Protein AF-A0AAU6T4Z2-F1 (afdb_monomer)

Organism: NCBI:txid2920537

Solvent-accessible surface area (backbone atoms only — not comparable to full-atom values): 4189 Å² total; per-residue (Å²): 55,38,30,38,47,74,91,38,82,46,75,32,46,78,38,71,71,99,53,62,30,39,35,56,95,47,88,94,47,73,70,44,69,82,47,96,91,51,53,77,46,81,78,46,76,70,88,77,84,90,75,87,79,76,78,74,88,77,83,77,89,127

Structure (mmCIF, N/CA/C/O backbone):
data_AF-A0AAU6T4Z2-F1
#
_entry.id   AF-A0AAU6T4Z2-F1
#
loop_
_atom_site.group_PDB
_atom_site.id
_atom_site.type_symbol
_atom_site.label_atom_id
_atom_site.label_alt_id
_atom_site.label_comp_id
_atom_site.label_asym_id
_atom_site.label_entity_id
_atom_site.label_seq_id
_atom_site.pdbx_PDB_ins_code
_atom_site.Cartn_x
_atom_site.Cartn_y
_atom_site.Cartn_z
_atom_site.occupancy
_atom_site.B_iso_or_equiv
_atom_site.auth_seq_id
_atom_site.auth_comp_id
_atom_site.auth_asym_id
_atom_site.auth_atom_id
_atom_site.pdbx_PDB_model_num
ATOM 1 N N . MET A 1 1 ? 0.239 2.505 2.924 1.00 93.62 1 MET A N 1
ATOM 2 C CA . MET A 1 1 ? 1.586 3.078 2.713 1.00 93.62 1 MET A CA 1
ATOM 3 C C . MET A 1 1 ? 1.598 3.825 1.394 1.00 93.62 1 MET A C 1
ATOM 5 O O . MET A 1 1 ? 0.713 3.570 0.580 1.00 93.62 1 MET A O 1
ATOM 9 N N . ILE A 1 2 ? 2.547 4.740 1.218 1.00 95.88 2 ILE A N 1
ATOM 10 C CA . ILE A 1 2 ? 2.822 5.426 -0.049 1.00 95.88 2 ILE A CA 1
ATOM 11 C C . ILE A 1 2 ? 4.130 4.857 -0.599 1.00 95.88 2 ILE A C 1
ATOM 13 O O . ILE A 1 2 ? 5.109 4.773 0.147 1.00 95.88 2 ILE A O 1
ATOM 17 N N . ALA A 1 3 ? 4.138 4.469 -1.873 1.00 95.81 3 ALA A N 1
ATOM 18 C CA . ALA A 1 3 ? 5.318 3.926 -2.539 1.00 95.81 3 ALA A CA 1
ATOM 19 C C . ALA A 1 3 ? 5.446 4.382 -3.991 1.00 95.81 3 ALA A C 1
ATOM 21 O O . ALA A 1 3 ? 4.447 4.742 -4.618 1.00 95.81 3 ALA A O 1
ATOM 22 N N . LEU A 1 4 ? 6.669 4.290 -4.513 1.00 96.25 4 LEU A N 1
ATOM 23 C CA . LEU A 1 4 ? 6.949 4.239 -5.941 1.00 96.25 4 LEU A CA 1
ATOM 24 C C . LEU A 1 4 ? 7.030 2.776 -6.360 1.00 96.25 4 LEU A C 1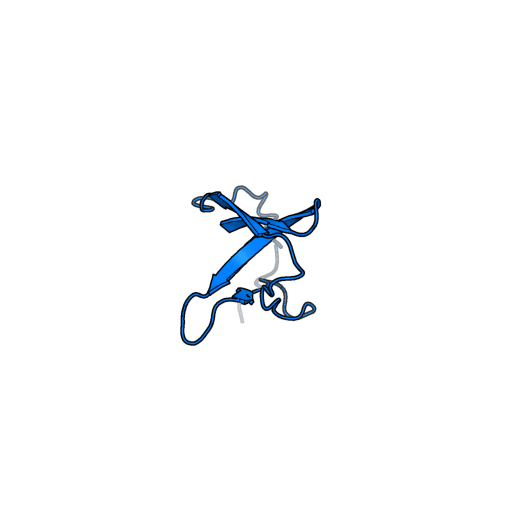
ATOM 26 O O . LEU A 1 4 ? 7.757 1.995 -5.749 1.00 96.25 4 LEU A O 1
ATOM 30 N N . LEU A 1 5 ? 6.277 2.421 -7.390 1.00 94.44 5 LEU A N 1
ATOM 31 C CA . LEU A 1 5 ? 6.261 1.105 -8.001 1.00 94.44 5 LEU A CA 1
ATOM 32 C C . LEU A 1 5 ? 6.538 1.279 -9.493 1.00 94.44 5 LEU A C 1
ATOM 34 O O . LEU A 1 5 ? 5.711 1.865 -10.189 1.00 94.44 5 LEU A O 1
ATOM 38 N N . ASP A 1 6 ? 7.702 0.829 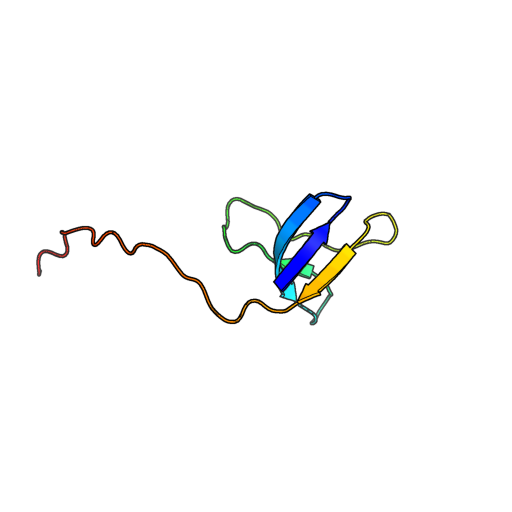-9.965 1.00 93.12 6 ASP A N 1
ATOM 39 C CA . ASP A 1 6 ? 8.135 0.965 -11.368 1.00 93.12 6 ASP A CA 1
ATOM 40 C C . ASP A 1 6 ? 7.959 2.386 -11.932 1.00 93.12 6 ASP A C 1
ATOM 42 O O . ASP A 1 6 ? 7.407 2.612 -13.007 1.00 93.12 6 ASP A O 1
ATOM 46 N N . GLY A 1 7 ? 8.410 3.374 -11.154 1.00 92.00 7 GLY A N 1
ATOM 47 C CA . GLY A 1 7 ? 8.344 4.796 -11.504 1.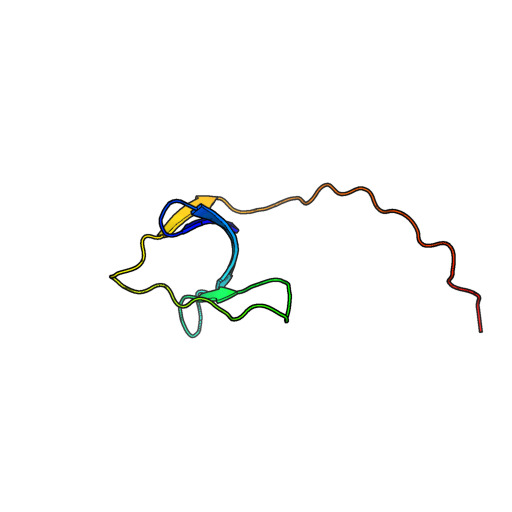00 92.00 7 GLY A CA 1
ATOM 48 C C . GLY A 1 7 ? 6.970 5.451 -11.309 1.00 92.00 7 GLY A C 1
ATOM 49 O O . GLY A 1 7 ? 6.853 6.666 -11.460 1.00 92.00 7 GLY A O 1
ATOM 50 N N . GLY A 1 8 ? 5.935 4.689 -10.938 1.00 95.00 8 GLY A N 1
ATOM 51 C CA . GLY A 1 8 ? 4.587 5.191 -10.671 1.00 95.00 8 GLY A CA 1
ATOM 52 C C . GLY A 1 8 ? 4.248 5.247 -9.182 1.00 95.00 8 GLY A C 1
ATOM 53 O O . GLY A 1 8 ? 4.487 4.299 -8.437 1.00 95.00 8 GLY A O 1
ATOM 54 N N . PHE A 1 9 ? 3.635 6.341 -8.723 1.00 96.00 9 PHE A N 1
ATOM 55 C CA . PHE A 1 9 ? 3.158 6.427 -7.341 1.00 96.00 9 PHE A CA 1
ATOM 56 C C . PHE A 1 9 ? 1.947 5.522 -7.094 1.00 96.00 9 PHE A C 1
ATOM 58 O O . PHE A 1 9 ? 1.014 5.457 -7.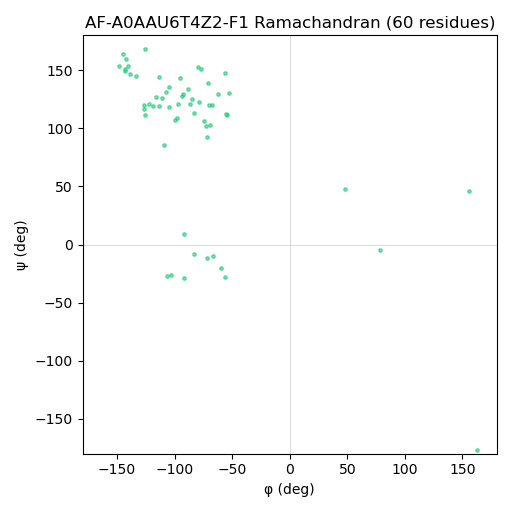895 1.00 96.00 9 PHE A O 1
ATOM 65 N N . THR A 1 10 ? 1.926 4.862 -5.934 1.00 95.62 10 THR A N 1
ATOM 66 C CA . THR A 1 10 ? 0.811 4.013 -5.513 1.00 95.62 10 THR A CA 1
ATOM 67 C C . THR A 1 10 ? 0.530 4.101 -4.015 1.00 95.62 10 THR A C 1
ATOM 69 O O . THR A 1 10 ? 1.424 4.319 -3.193 1.00 95.62 10 THR A O 1
ATOM 72 N N . VAL A 1 11 ? -0.738 3.884 -3.654 1.00 97.00 11 VAL A N 1
ATOM 73 C CA . VAL A 1 11 ? -1.192 3.703 -2.271 1.00 97.00 11 VAL A CA 1
ATOM 74 C C . VAL A 1 11 ? -1.813 2.318 -2.143 1.00 97.00 11 VAL A C 1
ATOM 76 O O . VAL A 1 11 ? -2.787 1.978 -2.817 1.00 97.00 11 VAL A O 1
ATOM 79 N N . LYS A 1 12 ? -1.220 1.503 -1.273 1.00 96.81 12 LYS A N 1
ATOM 80 C CA . LYS A 1 12 ? -1.599 0.108 -1.006 1.00 96.81 12 LYS A CA 1
ATOM 81 C C . LYS A 1 12 ? -1.391 -0.210 0.472 1.00 96.81 12 LYS A C 1
ATOM 83 O O . LYS A 1 12 ? -0.675 0.507 1.183 1.00 96.81 12 LYS A O 1
ATOM 88 N N . THR A 1 13 ? -1.976 -1.304 0.937 1.00 97.12 13 THR A N 1
ATOM 89 C CA . THR A 1 13 ? -1.638 -1.876 2.245 1.00 97.12 13 THR A CA 1
ATOM 90 C C . THR A 1 13 ? -0.425 -2.784 2.087 1.00 97.12 13 THR A C 1
ATOM 92 O O . THR A 1 13 ? -0.442 -3.692 1.260 1.00 97.12 13 THR A O 1
ATOM 95 N N . LEU A 1 14 ? 0.629 -2.550 2.871 1.00 96.88 14 LEU A N 1
ATOM 96 C CA . LEU A 1 14 ? 1.813 -3.409 2.885 1.00 96.88 14 LEU A CA 1
ATOM 97 C C . LEU A 1 14 ? 1.565 -4.602 3.807 1.00 96.88 14 LEU A C 1
ATOM 99 O O . LEU A 1 14 ? 1.442 -4.442 5.019 1.00 96.88 14 LEU A O 1
ATOM 103 N N . GLN A 1 15 ? 1.496 -5.795 3.232 1.00 97.31 15 GLN A N 1
ATOM 104 C CA . GLN A 1 15 ? 1.467 -7.050 3.968 1.00 97.31 15 GLN A CA 1
ATOM 105 C C . GLN A 1 15 ? 2.897 -7.569 4.110 1.00 97.31 15 GLN A C 1
ATOM 107 O O . GLN A 1 15 ? 3.589 -7.696 3.108 1.00 97.31 15 GLN A O 1
ATOM 112 N N . LEU A 1 16 ? 3.316 -7.923 5.327 1.00 95.81 16 LEU A N 1
ATOM 113 C CA . LEU A 1 16 ? 4.638 -8.518 5.581 1.00 95.81 16 LEU A CA 1
ATOM 114 C C . LEU A 1 16 ? 4.578 -10.033 5.826 1.00 95.81 16 LEU A C 1
ATOM 116 O O . LEU A 1 16 ? 5.554 -10.737 5.589 1.00 95.81 16 LEU A O 1
ATOM 120 N N . LYS A 1 17 ? 3.438 -10.546 6.307 1.00 96.44 17 LYS A N 1
ATOM 121 C CA . LYS A 1 17 ? 3.248 -11.954 6.688 1.00 96.44 17 LYS A CA 1
ATOM 122 C C . LYS A 1 17 ? 1.937 -12.508 6.108 1.00 96.44 17 LYS A C 1
ATOM 124 O O . LYS A 1 17 ? 0.971 -11.755 6.016 1.00 96.44 17 LYS A O 1
ATOM 129 N N . PRO A 1 18 ? 1.882 -13.792 5.701 1.00 94.94 18 PRO A N 1
ATOM 130 C CA . PRO A 1 18 ? 2.995 -14.752 5.658 1.00 94.94 18 PRO A CA 1
ATOM 131 C C . PRO A 1 18 ? 4.010 -14.461 4.538 1.00 94.94 18 PRO A C 1
ATOM 133 O O . PRO A 1 18 ? 5.087 -15.039 4.524 1.00 94.94 18 PRO A O 1
ATOM 136 N N . ARG A 1 19 ? 3.676 -13.556 3.612 1.00 94.00 19 ARG A N 1
ATOM 137 C CA . ARG A 1 19 ? 4.540 -13.118 2.509 1.00 94.00 19 ARG A CA 1
ATOM 138 C C . ARG A 1 19 ? 4.407 -11.618 2.266 1.00 94.00 19 ARG A C 1
ATOM 140 O O . ARG A 1 19 ? 3.344 -11.055 2.552 1.00 94.00 19 ARG A O 1
ATOM 147 N N . LEU A 1 20 ? 5.457 -11.013 1.714 1.00 94.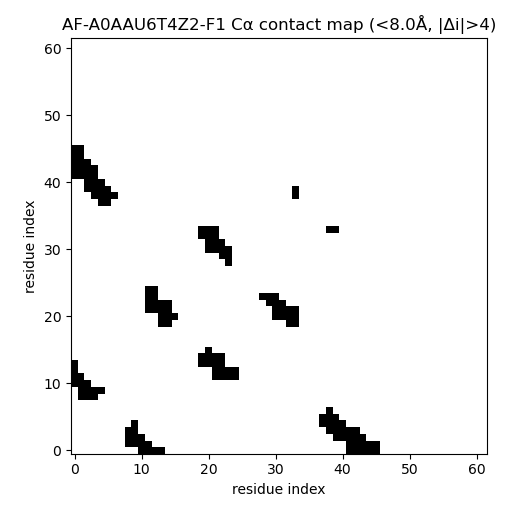56 20 LEU A N 1
ATOM 148 C CA . LEU A 1 20 ? 5.494 -9.606 1.323 1.00 94.56 20 LEU A CA 1
ATOM 149 C C . LEU A 1 20 ? 4.550 -9.350 0.141 1.00 94.56 20 LEU A C 1
ATOM 151 O O . LEU A 1 20 ? 4.738 -9.953 -0.910 1.00 94.56 20 LEU A O 1
ATOM 155 N N . ARG A 1 21 ? 3.546 -8.479 0.306 1.00 96.62 21 ARG A N 1
ATOM 156 C CA . ARG A 1 21 ? 2.603 -8.092 -0.764 1.00 96.62 21 ARG A CA 1
ATOM 157 C C . ARG A 1 21 ? 2.118 -6.657 -0.620 1.00 96.62 21 ARG A C 1
ATOM 159 O O . ARG A 1 21 ? 1.986 -6.152 0.492 1.00 96.62 21 ARG A O 1
ATOM 166 N N . LEU A 1 22 ? 1.746 -6.044 -1.737 1.00 97.00 22 LEU A N 1
ATOM 167 C CA . LEU A 1 22 ? 0.974 -4.807 -1.786 1.00 97.00 22 LEU A CA 1
ATOM 168 C C . LEU A 1 22 ? -0.491 -5.150 -2.0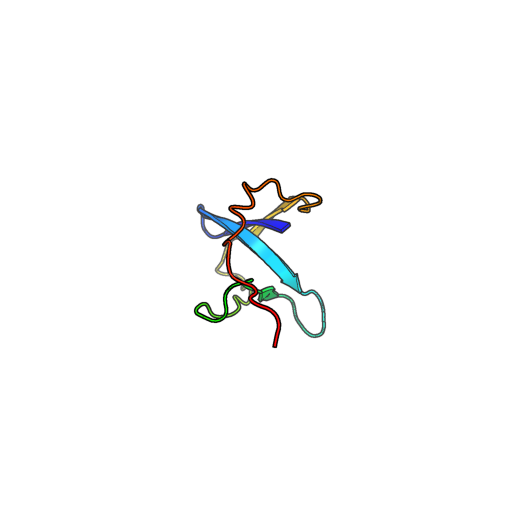68 1.00 97.00 22 LEU A C 1
ATOM 170 O O . LEU A 1 22 ? -0.858 -5.543 -3.176 1.00 97.00 22 LEU A O 1
ATOM 174 N N . LEU A 1 23 ? -1.339 -5.017 -1.052 1.00 97.69 23 LEU A N 1
ATOM 175 C CA . LEU A 1 23 ? -2.763 -5.321 -1.152 1.00 97.69 23 LEU A CA 1
ATOM 176 C C . LEU A 1 23 ? -3.551 -4.085 -1.617 1.00 97.69 23 LEU A C 1
ATOM 178 O O . LEU A 1 23 ? -3.347 -2.987 -1.081 1.00 97.69 23 LEU A O 1
ATOM 182 N N . PRO A 1 24 ? -4.469 -4.230 -2.587 1.00 97.31 24 PRO A N 1
ATOM 183 C CA . PRO A 1 24 ? -5.383 -3.165 -2.962 1.00 97.31 24 PRO A CA 1
ATOM 184 C C . PRO A 1 24 ? -6.519 -3.030 -1.944 1.00 97.31 24 PRO A C 1
ATOM 186 O O . PRO A 1 24 ? -6.949 -4.004 -1.335 1.00 97.31 24 PRO A O 1
ATOM 189 N N . ALA A 1 25 ? -7.049 -1.814 -1.815 1.00 95.50 25 ALA A N 1
ATOM 190 C CA . ALA A 1 25 ? -8.281 -1.541 -1.068 1.00 95.50 25 ALA A CA 1
ATOM 191 C C . ALA A 1 25 ? -9.544 -1.591 -1.958 1.00 95.50 25 ALA A C 1
ATOM 193 O O . ALA A 1 25 ? -10.626 -1.213 -1.523 1.00 95.50 25 ALA A O 1
ATOM 194 N N . ASN A 1 26 ? -9.407 -2.038 -3.211 1.00 95.12 26 ASN A N 1
ATOM 195 C CA . ASN A 1 26 ? -10.501 -2.236 -4.158 1.00 95.12 26 ASN A CA 1
ATOM 196 C C . ASN A 1 26 ? -10.426 -3.678 -4.706 1.00 95.12 26 ASN A C 1
ATOM 198 O O . ASN A 1 26 ? -9.412 -4.005 -5.328 1.00 95.12 26 ASN A O 1
ATOM 202 N N . PRO A 1 27 ? -11.468 -4.516 -4.515 1.00 94.25 27 PRO A N 1
ATOM 203 C CA . PRO A 1 27 ? -11.491 -5.911 -4.971 1.00 94.25 27 PRO A CA 1
ATOM 204 C C . PRO A 1 27 ? -11.336 -6.114 -6.482 1.00 94.25 27 PRO A C 1
ATOM 206 O O . PRO A 1 27 ? -10.958 -7.200 -6.905 1.00 94.25 27 PRO A O 1
ATOM 209 N N . ALA A 1 28 ? -11.601 -5.091 -7.300 1.00 97.44 28 ALA A N 1
ATOM 210 C CA . ALA A 1 28 ? -11.400 -5.161 -8.748 1.00 97.44 28 ALA A CA 1
ATOM 211 C C . ALA A 1 28 ? -9.917 -5.274 -9.158 1.00 97.44 28 ALA A C 1
ATOM 213 O O . ALA A 1 28 ? -9.616 -5.505 -10.325 1.00 97.44 28 ALA A O 1
ATOM 214 N N . PHE A 1 29 ? -8.987 -5.094 -8.216 1.00 96.12 29 PHE A N 1
ATOM 215 C CA . PHE A 1 29 ? -7.551 -5.154 -8.456 1.00 96.12 29 PHE A CA 1
ATOM 216 C C . PHE A 1 29 ? -6.935 -6.346 -7.727 1.00 96.12 29 PHE A C 1
ATOM 218 O O . PHE A 1 29 ? -7.316 -6.670 -6.602 1.00 96.12 29 PHE A O 1
ATOM 225 N N . ALA A 1 30 ? -5.936 -6.969 -8.349 1.00 96.44 30 ALA A N 1
ATOM 226 C CA . ALA A 1 30 ? -5.181 -8.054 -7.737 1.00 96.44 30 ALA A CA 1
ATOM 227 C C . ALA A 1 30 ? -4.106 -7.527 -6.757 1.00 96.44 30 ALA A C 1
ATOM 229 O O . ALA A 1 30 ? -3.601 -6.411 -6.929 1.00 96.44 30 ALA A O 1
ATOM 230 N N . PRO A 1 31 ? -3.727 -8.317 -5.735 1.00 96.69 31 PRO A N 1
ATOM 231 C CA . PRO A 1 31 ? -2.493 -8.111 -4.978 1.00 96.69 31 PRO A CA 1
ATOM 232 C C . PRO A 1 31 ? -1.256 -8.095 -5.878 1.00 96.69 31 PRO A C 1
ATOM 234 O O . PRO A 1 31 ? -1.208 -8.816 -6.871 1.00 96.69 31 PRO A O 1
ATOM 237 N N . ILE A 1 32 ? -0.249 -7.312 -5.493 1.00 95.56 32 ILE A N 1
ATOM 238 C CA . ILE A 1 32 ? 1.047 -7.263 -6.179 1.00 95.56 32 ILE A CA 1
ATOM 239 C C . ILE A 1 32 ? 2.098 -7.875 -5.257 1.00 95.56 32 ILE A C 1
ATOM 241 O O . ILE A 1 32 ? 2.249 -7.434 -4.115 1.00 95.56 32 ILE A O 1
ATOM 245 N N . ASP A 1 33 ? 2.825 -8.865 -5.762 1.00 95.00 33 ASP A N 1
ATOM 246 C CA . ASP A 1 33 ? 3.932 -9.516 -5.066 1.00 95.00 33 ASP A CA 1
ATOM 247 C C . ASP A 1 33 ? 5.236 -8.867 -5.572 1.00 95.00 33 ASP A C 1
ATOM 249 O O . ASP A 1 33 ? 5.581 -9.058 -6.740 1.00 95.00 33 ASP A O 1
ATOM 253 N N . PRO A 1 34 ? 5.948 -8.060 -4.757 1.00 90.69 34 PRO A N 1
ATOM 254 C CA . PRO A 1 34 ? 7.193 -7.436 -5.192 1.00 90.69 34 PRO A CA 1
ATOM 255 C C . PRO A 1 34 ? 8.234 -8.508 -5.524 1.00 90.69 34 PRO A C 1
ATOM 257 O O . PRO A 1 34 ? 8.485 -9.406 -4.718 1.00 90.69 34 PRO A O 1
ATOM 260 N N . CYS A 1 35 ? 8.846 -8.415 -6.699 1.00 87.19 35 CYS A N 1
ATOM 261 C CA . CYS A 1 35 ? 9.897 -9.321 -7.155 1.00 87.19 35 CYS A CA 1
ATOM 262 C C . CYS A 1 35 ? 11.142 -8.528 -7.575 1.00 87.19 35 CYS A C 1
ATOM 264 O O . CYS A 1 35 ? 11.090 -7.313 -7.715 1.00 87.19 35 CYS A O 1
ATOM 266 N N . MET A 1 36 ? 12.270 -9.212 -7.786 1.00 83.56 36 MET A N 1
ATOM 267 C CA . MET A 1 36 ? 13.563 -8.581 -8.115 1.00 83.56 36 MET A CA 1
ATOM 268 C C . MET A 1 36 ? 13.535 -7.674 -9.356 1.00 83.56 36 MET A C 1
ATOM 270 O O . MET A 1 36 ? 14.334 -6.749 -9.443 1.00 83.56 36 MET A O 1
ATOM 274 N N . SER A 1 37 ? 12.642 -7.929 -10.315 1.00 86.75 37 SER A N 1
ATOM 275 C CA . SER A 1 37 ? 12.512 -7.112 -11.528 1.00 86.75 37 SER A CA 1
ATOM 276 C C . SER A 1 37 ? 11.659 -5.858 -11.338 1.00 86.75 37 SER A C 1
ATOM 278 O O . SER A 1 37 ? 11.560 -5.060 -12.262 1.00 86.75 37 SER A O 1
ATOM 280 N N . LEU A 1 38 ? 11.007 -5.718 -10.185 1.00 86.25 38 LEU A N 1
ATOM 281 C CA . LEU A 1 38 ? 10.056 -4.661 -9.892 1.00 86.25 38 LEU A CA 1
ATOM 282 C C . LEU A 1 38 ? 10.636 -3.763 -8.798 1.00 86.25 38 LEU A C 1
ATOM 284 O O . LEU A 1 38 ? 10.949 -4.194 -7.687 1.00 86.25 38 LEU A O 1
ATOM 288 N N . SER A 1 39 ? 10.811 -2.497 -9.149 1.00 92.25 39 SER A N 1
ATOM 289 C CA . SER A 1 39 ? 11.364 -1.482 -8.261 1.00 92.25 39 SER A CA 1
ATOM 290 C C . SER A 1 39 ? 10.288 -1.004 -7.290 1.00 92.25 39 SER A C 1
ATOM 292 O O . SER A 1 39 ? 9.219 -0.546 -7.696 1.00 92.25 39 SER A O 1
ATOM 294 N N . LEU A 1 40 ? 10.566 -1.134 -5.992 1.00 93.50 40 LEU A N 1
ATOM 295 C CA . LEU A 1 40 ? 9.674 -0.702 -4.922 1.00 93.50 40 LEU A CA 1
ATOM 296 C C . LEU A 1 40 ? 10.420 0.218 -3.958 1.00 93.50 40 LEU A C 1
ATOM 298 O O . LEU A 1 40 ? 11.326 -0.220 -3.251 1.00 93.50 40 LEU A O 1
ATOM 302 N N . GLU A 1 41 ? 9.981 1.468 -3.879 1.00 95.00 41 GLU A N 1
ATOM 303 C CA . GLU A 1 41 ? 10.486 2.459 -2.931 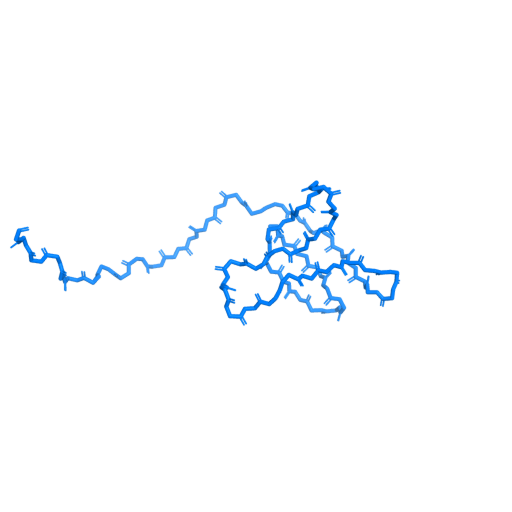1.00 95.00 41 GLU A CA 1
ATOM 304 C C . GLU A 1 41 ? 9.368 2.869 -1.970 1.00 95.00 41 GLU A C 1
ATOM 306 O O . GLU A 1 41 ? 8.278 3.239 -2.403 1.00 95.00 41 GLU A O 1
ATOM 311 N N . LEU A 1 42 ? 9.607 2.786 -0.659 1.00 94.31 42 LEU A N 1
ATOM 312 C CA . LEU A 1 42 ? 8.619 3.139 0.362 1.00 94.31 42 LEU A CA 1
ATOM 313 C C 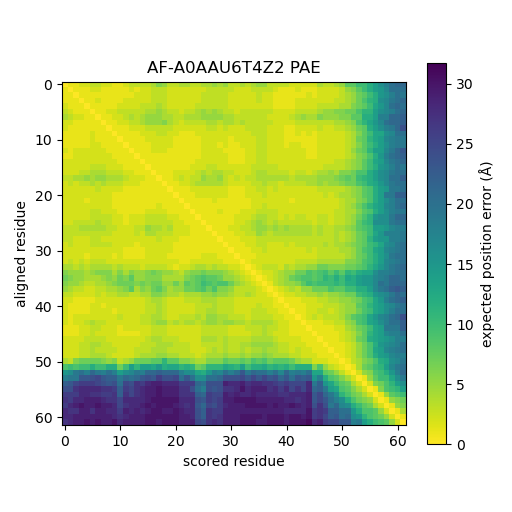. LEU A 1 42 ? 8.866 4.566 0.859 1.00 94.31 42 LEU A C 1
ATOM 315 O O . LEU A 1 42 ? 9.911 4.841 1.439 1.00 94.31 42 LEU A O 1
ATOM 319 N N . PHE A 1 43 ? 7.877 5.448 0.716 1.00 94.69 43 PHE A N 1
ATOM 320 C CA . PHE A 1 43 ? 7.984 6.838 1.183 1.00 94.69 43 PHE A CA 1
ATOM 321 C C . PHE A 1 43 ? 7.464 7.040 2.602 1.00 94.69 43 PHE A C 1
ATOM 323 O O . PHE A 1 43 ? 7.904 7.941 3.310 1.00 94.69 43 PHE A O 1
ATOM 330 N N . GLY A 1 44 ? 6.500 6.226 3.032 1.00 94.12 44 GLY A N 1
ATOM 331 C CA . GLY A 1 44 ? 5.954 6.351 4.375 1.00 94.12 44 GLY A CA 1
ATOM 332 C C . GLY A 1 44 ? 4.616 5.664 4.584 1.00 94.12 44 GLY A C 1
ATOM 333 O O . GLY A 1 44 ? 4.045 4.997 3.712 1.00 94.12 44 GLY A O 1
ATOM 334 N N . VAL A 1 45 ? 4.102 5.835 5.795 1.00 97.00 45 VAL A N 1
ATOM 335 C CA . VAL A 1 45 ? 2.813 5.293 6.220 1.00 97.00 45 VAL A CA 1
ATOM 336 C C . VAL A 1 45 ? 1.714 6.335 6.044 1.00 97.00 45 VAL A C 1
ATOM 338 O O . VAL A 1 45 ? 1.916 7.524 6.265 1.00 97.00 45 VAL A O 1
ATOM 341 N N . VAL A 1 46 ? 0.531 5.873 5.646 1.00 96.06 46 VAL A N 1
ATOM 342 C CA . VAL A 1 46 ? -0.665 6.721 5.614 1.00 96.06 46 VAL A CA 1
ATOM 343 C C . VAL A 1 46 ? -1.283 6.655 7.002 1.00 96.06 46 VAL A C 1
ATOM 345 O O . VAL A 1 46 ? -1.606 5.561 7.459 1.00 96.06 46 VAL A O 1
ATOM 348 N N . THR A 1 47 ? -1.425 7.799 7.666 1.00 96.69 47 THR A N 1
ATOM 349 C CA . THR A 1 47 ? -2.014 7.888 9.014 1.00 96.69 47 THR A CA 1
ATOM 350 C C . THR A 1 47 ? -3.416 8.483 9.002 1.00 96.69 47 THR A C 1
ATOM 352 O O . THR A 1 47 ? -4.219 8.159 9.868 1.00 96.69 47 THR A O 1
ATOM 355 N N . HIS A 1 48 ? -3.726 9.316 8.009 1.00 95.00 48 HIS A N 1
ATOM 356 C CA . HIS A 1 48 ? -5.008 9.999 7.889 1.00 95.00 48 HIS A CA 1
ATOM 357 C C . HIS A 1 48 ? -5.475 9.995 6.435 1.00 95.00 48 HIS A C 1
ATOM 359 O O . HIS A 1 48 ? -4.667 10.075 5.509 1.00 95.00 48 HIS A O 1
ATOM 365 N N . VAL A 1 49 ? -6.791 9.920 6.248 1.00 91.75 49 VAL A N 1
ATOM 366 C CA . VAL A 1 49 ? -7.455 10.084 4.955 1.00 91.75 49 VAL A CA 1
ATOM 367 C C . VAL A 1 49 ? -8.441 11.229 5.103 1.00 91.75 49 VAL A C 1
ATOM 369 O O . VAL A 1 49 ? -9.331 11.175 5.947 1.00 91.75 49 VAL A O 1
ATOM 372 N N . ILE A 1 50 ? -8.273 12.266 4.290 1.00 92.56 50 ILE A N 1
ATOM 373 C CA . ILE A 1 50 ? -9.186 13.406 4.243 1.00 92.56 50 ILE A CA 1
ATOM 374 C C . ILE A 1 50 ? -10.011 13.256 2.971 1.00 92.56 50 ILE A C 1
ATOM 376 O O . ILE A 1 50 ? -9.467 13.227 1.869 1.00 92.56 50 ILE A O 1
ATOM 380 N N . GLY A 1 51 ? -11.324 13.129 3.125 1.00 88.69 51 GLY A N 1
ATOM 381 C CA . GLY A 1 51 ? -12.256 13.007 2.013 1.00 88.69 51 GLY A CA 1
ATOM 382 C C . GLY A 1 51 ? -13.549 13.749 2.310 1.00 88.69 51 GLY A C 1
ATOM 383 O O . GLY A 1 51 ? -13.971 13.847 3.460 1.00 88.69 51 GLY A O 1
ATOM 384 N N . ASN A 1 52 ? -14.194 14.256 1.262 1.00 87.56 52 ASN A N 1
ATOM 385 C CA . ASN A 1 52 ? -15.531 14.822 1.380 1.00 87.56 52 ASN A CA 1
ATOM 386 C C . ASN A 1 52 ? -16.532 13.673 1.525 1.00 87.56 52 ASN A C 1
ATOM 388 O O . ASN A 1 52 ? -16.835 12.985 0.548 1.00 87.56 52 ASN A O 1
ATOM 392 N N . LEU A 1 53 ? -17.059 13.466 2.731 1.00 71.94 53 LEU A N 1
ATOM 393 C CA . LEU A 1 53 ? -18.192 12.572 2.932 1.00 71.94 53 LEU A CA 1
ATOM 394 C C . LEU A 1 53 ? -19.435 13.254 2.352 1.00 71.94 53 LEU A C 1
ATOM 396 O O . LEU A 1 53 ? -20.100 14.036 3.024 1.00 71.94 53 LEU A O 1
ATOM 400 N N . ARG A 1 54 ? -19.758 12.985 1.085 1.00 72.44 54 ARG A N 1
ATOM 401 C CA . ARG A 1 54 ? -21.111 13.262 0.597 1.00 72.44 54 ARG A CA 1
ATOM 402 C C . ARG A 1 54 ? -22.034 12.268 1.289 1.00 72.44 54 ARG A C 1
ATOM 404 O O . ARG A 1 54 ? -22.043 11.089 0.941 1.00 72.44 54 ARG A O 1
ATOM 411 N N . GLN A 1 55 ? -22.761 12.741 2.294 1.00 62.50 55 GLN A N 1
ATOM 412 C CA . GLN A 1 55 ? -23.878 12.022 2.885 1.00 62.50 55 GLN A CA 1
ATOM 413 C C . GLN A 1 55 ? -24.840 11.671 1.745 1.00 62.50 55 GLN A C 1
ATOM 415 O O . GLN A 1 55 ? -25.405 12.551 1.101 1.00 62.50 55 GLN A O 1
ATOM 420 N N . ARG A 1 56 ? -24.965 10.382 1.413 1.00 57.06 56 ARG A N 1
ATOM 421 C CA . ARG A 1 56 ? -26.137 9.930 0.665 1.00 57.06 56 ARG A CA 1
ATOM 422 C C . ARG A 1 56 ? -27.288 9.975 1.656 1.00 57.06 56 ARG A C 1
ATOM 424 O O . ARG A 1 56 ? -27.393 9.095 2.507 1.00 57.06 56 ARG A O 1
ATOM 431 N N . ASP A 1 57 ? -28.112 11.009 1.560 1.00 59.03 57 ASP A N 1
ATOM 432 C CA . ASP A 1 57 ? -29.435 11.008 2.170 1.00 59.03 57 ASP A CA 1
ATOM 433 C C . ASP A 1 57 ? -30.195 9.785 1.650 1.00 59.03 57 ASP A C 1
ATOM 435 O O . ASP A 1 57 ? -30.466 9.669 0.454 1.00 59.03 57 ASP A O 1
ATOM 439 N N . GLY A 1 58 ? -30.465 8.822 2.532 1.00 57.69 58 GLY A N 1
ATOM 440 C CA . GLY A 1 58 ? -31.172 7.606 2.140 1.00 57.69 58 GLY A CA 1
ATOM 441 C C . GLY A 1 58 ? -30.933 6.384 3.016 1.00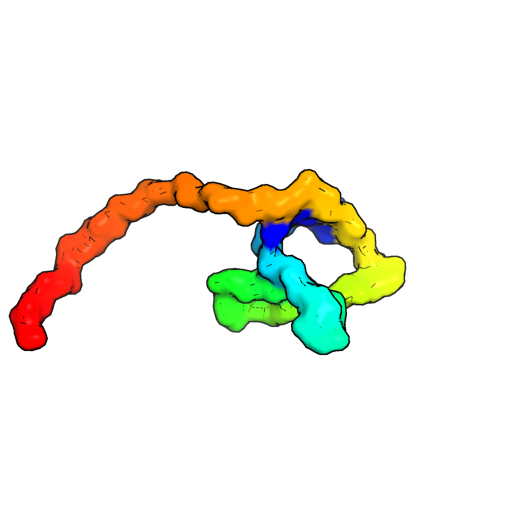 57.69 58 GLY A C 1
ATOM 442 O O . GLY A 1 58 ? -30.738 5.300 2.479 1.00 57.69 58 GLY A O 1
ATOM 443 N N . TYR A 1 59 ? -30.982 6.522 4.342 1.00 51.59 59 TYR A N 1
ATOM 444 C CA . TYR A 1 59 ? -31.373 5.398 5.197 1.00 51.59 59 TYR A CA 1
ATOM 445 C C . TYR A 1 59 ? -32.760 5.714 5.757 1.00 51.59 59 TYR A C 1
ATOM 447 O O . TYR A 1 59 ? -32.919 6.332 6.805 1.00 51.59 59 TYR A O 1
ATOM 455 N N . SER A 1 60 ? -33.780 5.368 4.968 1.00 47.69 60 SER A N 1
ATOM 456 C CA . SER A 1 60 ? -35.155 5.287 5.447 1.00 47.69 60 SER A CA 1
ATOM 457 C C . SER A 1 60 ? -35.233 4.085 6.381 1.00 47.69 60 SER A C 1
ATOM 459 O O . SER A 1 60 ? -34.920 2.965 5.978 1.00 47.69 60 SER A O 1
ATOM 461 N N . ALA A 1 61 ? -35.596 4.351 7.634 1.00 46.16 61 ALA A N 1
ATOM 462 C CA . ALA A 1 61 ? -35.879 3.340 8.635 1.00 46.16 61 ALA A CA 1
ATOM 463 C C . ALA A 1 61 ? -36.915 2.333 8.112 1.00 46.16 61 ALA A C 1
ATOM 465 O O . ALA A 1 61 ? -37.978 2.726 7.624 1.00 46.16 61 ALA A O 1
ATOM 466 N N . ARG A 1 62 ? -36.598 1.047 8.251 1.00 44.09 62 ARG A N 1
ATOM 467 C CA . ARG A 1 62 ? -37.551 -0.058 8.328 1.00 44.09 62 ARG A CA 1
ATOM 468 C C . ARG A 1 62 ? -37.046 -1.045 9.362 1.00 44.09 62 ARG A C 1
ATOM 470 O O . ARG A 1 62 ? -35.817 -1.285 9.360 1.00 44.09 62 ARG A O 1
#

InterPro domains:
  IPR036286 LexA/Signal peptidase-like superfamily [SSF51306] (2-50)

Secondary structure (DSSP, 8-state):
-EEEETTEEEE-EEE-SSS-EEE-SSTTS--B---TTS-EEEEE------------------

Nearest PDB structures (foldseek):
  1ay9-assembly1_A  TM=8.906E-01  e=6.776E-04  Escherichia coli
  8gmt-assembly1_A  TM=8.721E-01  e=4.428E-03  Escherichia coli
  8gmu-assembly1_A  TM=6.684E-01  e=1.944E+00  Escherichia phage Lambda

Sequence (62 aa):
MIALLDGGFTVKTLQLKPRLRLLPANPAFAPIDPCMSLSLELFGVVTHVIGNLRQRDGYSAR

pLDDT: mean 88.28, std 14.53, range [44.09, 97.69]

Mean predicted aligned error: 7.42 Å

Foldseek 3Di:
DWKQKQNDIDDFDFDPPPHTWGHDPDPVDDIDHDDPVIDIGDPDDDDDDDDDPPPPPDPDDD

Radius of gyration: 16.17 Å; Cα contacts (8 Å, |Δi|>4): 77; chains: 1; bounding box: 51×30×20 Å